Protein AF-A0A3D2S7W5-F1 (afdb_monomer_lite)

pLDDT: mean 75.32, std 16.09, range [35.84, 93.75]

Structure (mmCIF, N/CA/C/O backbone):
data_AF-A0A3D2S7W5-F1
#
_entry.id   AF-A0A3D2S7W5-F1
#
loop_
_atom_site.group_PDB
_atom_site.id
_atom_site.type_symbol
_atom_site.label_atom_id
_atom_site.label_alt_id
_atom_site.label_comp_id
_atom_site.label_asym_id
_atom_site.label_entity_id
_atom_site.label_seq_id
_atom_site.pdbx_PDB_ins_code
_atom_site.Cartn_x
_atom_site.Cartn_y
_atom_site.Cartn_z
_atom_site.occupancy
_atom_site.B_iso_or_equiv
_atom_site.auth_seq_id
_atom_site.auth_comp_id
_atom_site.auth_asym_id
_atom_site.auth_atom_id
_atom_site.pdbx_PDB_model_num
ATOM 1 N N . MET A 1 1 ? 3.901 -6.108 23.484 1.00 35.84 1 MET A N 1
ATOM 2 C CA . MET A 1 1 ? 2.753 -6.169 22.557 1.00 35.84 1 MET A CA 1
ATOM 3 C C . MET A 1 1 ? 2.380 -4.727 22.234 1.00 35.84 1 MET A C 1
ATOM 5 O O . MET A 1 1 ? 1.766 -4.072 23.065 1.00 35.84 1 MET A O 1
ATOM 9 N N . HIS A 1 2 ? 2.898 -4.169 21.138 1.00 37.16 2 HIS A N 1
ATOM 10 C CA . HIS A 1 2 ? 2.595 -2.786 20.757 1.00 37.16 2 HIS A CA 1
ATOM 11 C C . HIS A 1 2 ? 1.199 -2.774 20.133 1.00 37.16 2 HIS A C 1
ATOM 13 O O . HIS A 1 2 ? 1.014 -3.305 19.046 1.00 37.16 2 HIS A O 1
ATOM 19 N N . ARG A 1 3 ? 0.208 -2.244 20.856 1.00 42.09 3 ARG A N 1
ATOM 20 C CA . ARG A 1 3 ? -1.105 -1.953 20.278 1.00 42.09 3 ARG A CA 1
ATOM 21 C C . ARG A 1 3 ? -0.923 -0.784 19.314 1.00 42.09 3 ARG A C 1
ATOM 23 O O . ARG A 1 3 ? -0.415 0.257 19.718 1.00 42.09 3 ARG A O 1
ATOM 30 N N . HIS A 1 4 ? -1.269 -0.983 18.050 1.00 52.56 4 HIS A N 1
ATOM 31 C CA . HIS A 1 4 ? -1.398 0.121 17.111 1.00 52.56 4 HIS A CA 1
ATOM 32 C C . HIS A 1 4 ? -2.668 0.902 17.466 1.00 52.56 4 HIS A C 1
ATOM 34 O O . HIS A 1 4 ? -3.726 0.302 17.608 1.00 52.56 4 HIS A O 1
ATOM 40 N N . ASP A 1 5 ? -2.578 2.229 17.577 1.00 58.75 5 ASP A N 1
ATOM 41 C CA . ASP A 1 5 ? -3.736 3.118 17.809 1.00 58.75 5 ASP A CA 1
ATOM 42 C C . ASP A 1 5 ? -4.703 3.171 16.603 1.00 58.75 5 ASP A C 1
ATOM 44 O O . ASP A 1 5 ? -5.685 3.908 16.601 1.00 58.75 5 ASP A O 1
ATOM 48 N N . SER A 1 6 ? -4.421 2.419 15.536 1.00 64.69 6 SER A N 1
ATOM 49 C CA . SER A 1 6 ? -5.244 2.319 14.334 1.00 64.69 6 SER A CA 1
ATOM 50 C C . SER A 1 6 ? -5.385 0.860 13.922 1.00 64.69 6 SER A C 1
ATOM 52 O O . SER A 1 6 ? -4.387 0.196 13.645 1.00 64.69 6 SER A O 1
ATOM 54 N N . ASN A 1 7 ? -6.632 0.399 13.805 1.00 86.50 7 ASN A N 1
ATOM 55 C CA . ASN A 1 7 ? -6.974 -0.957 13.359 1.00 86.50 7 ASN A CA 1
ATOM 56 C C . ASN A 1 7 ? -6.685 -1.180 11.863 1.00 86.50 7 ASN A C 1
ATOM 58 O O . ASN A 1 7 ? -6.742 -2.309 11.389 1.00 86.50 7 ASN A O 1
ATOM 62 N N . THR A 1 8 ? -6.371 -0.111 11.118 1.00 89.12 8 THR A N 1
ATOM 63 C CA . THR A 1 8 ? -6.129 -0.144 9.670 1.00 89.12 8 THR A CA 1
ATOM 64 C C . THR A 1 8 ? -4.665 0.116 9.325 1.00 89.12 8 THR A C 1
ATOM 66 O O . THR A 1 8 ? -4.126 1.149 9.719 1.00 89.12 8 THR A O 1
ATOM 69 N N . ALA A 1 9 ? -4.051 -0.747 8.514 1.00 92.25 9 ALA A N 1
ATOM 70 C CA . ALA A 1 9 ? -2.730 -0.532 7.915 1.00 92.25 9 ALA A CA 1
ATOM 71 C C . ALA A 1 9 ? -2.803 -0.329 6.397 1.00 92.25 9 ALA A C 1
ATOM 73 O O . ALA A 1 9 ? -3.739 -0.768 5.738 1.00 92.25 9 ALA A O 1
ATOM 74 N N . ILE A 1 10 ? -1.782 0.302 5.817 1.00 91.31 10 ILE A N 1
ATOM 75 C CA . ILE A 1 10 ? -1.583 0.383 4.367 1.00 91.31 10 ILE A CA 1
ATOM 76 C C . ILE A 1 10 ? -0.483 -0.591 3.961 1.00 91.31 10 ILE A C 1
ATOM 78 O O . ILE A 1 10 ? 0.663 -0.450 4.384 1.00 91.31 10 ILE A O 1
ATOM 82 N N . LEU A 1 11 ? -0.804 -1.526 3.075 1.00 91.44 11 LEU A N 1
ATOM 83 C CA . LEU A 1 11 ? 0.141 -2.444 2.455 1.00 91.44 11 LEU A CA 1
ATOM 84 C C . LEU A 1 11 ? 0.581 -1.897 1.091 1.00 91.44 11 LEU A C 1
ATOM 86 O O . LEU A 1 11 ? -0.183 -1.904 0.129 1.00 91.44 11 LEU A O 1
ATOM 90 N N . ILE A 1 12 ? 1.835 -1.463 0.975 1.00 90.19 12 ILE A N 1
ATOM 91 C CA . ILE A 1 12 ? 2.428 -1.123 -0.323 1.00 90.19 12 ILE A CA 1
ATOM 92 C C . ILE A 1 12 ? 2.955 -2.407 -0.963 1.00 90.19 12 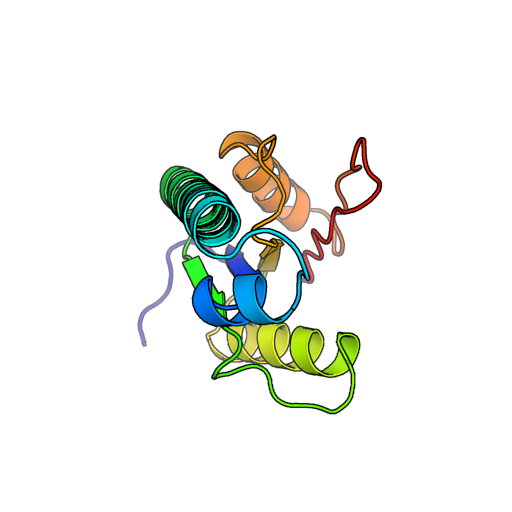ILE A C 1
ATOM 94 O O . ILE A 1 12 ? 4.044 -2.879 -0.631 1.00 90.19 12 ILE A O 1
ATOM 98 N N . PHE A 1 13 ? 2.175 -2.959 -1.888 1.00 88.19 13 PHE A N 1
ATOM 99 C CA . PHE A 1 13 ? 2.504 -4.142 -2.672 1.00 88.19 13 PHE A CA 1
ATOM 100 C C . PHE A 1 13 ? 3.030 -3.718 -4.048 1.00 88.19 13 PHE A C 1
ATOM 102 O O . PHE A 1 13 ? 2.281 -3.550 -5.013 1.00 88.19 13 PHE A O 1
ATOM 109 N N . ALA A 1 14 ? 4.340 -3.509 -4.141 1.00 83.25 14 ALA A N 1
ATOM 110 C CA . ALA A 1 14 ? 4.992 -3.036 -5.358 1.00 83.25 14 ALA A CA 1
ATOM 111 C C . ALA A 1 14 ? 6.345 -3.724 -5.569 1.00 83.25 14 ALA A C 1
ATOM 113 O O . ALA A 1 14 ? 6.992 -4.160 -4.618 1.00 83.25 14 ALA A O 1
ATOM 114 N N . ARG A 1 15 ? 6.786 -3.827 -6.827 1.00 75.81 15 ARG A N 1
ATOM 115 C CA . ARG A 1 15 ? 8.138 -4.314 -7.147 1.00 75.81 15 ARG A CA 1
ATOM 116 C C . ARG A 1 15 ? 9.165 -3.277 -6.732 1.00 75.81 15 ARG A C 1
ATOM 118 O O . ARG A 1 15 ? 8.876 -2.097 -6.847 1.00 75.81 15 ARG A O 1
ATOM 125 N N . ASN A 1 16 ? 10.362 -3.686 -6.328 1.00 69.94 16 ASN A N 1
ATOM 126 C CA . ASN A 1 16 ? 11.462 -2.737 -6.165 1.00 69.94 16 ASN A CA 1
ATOM 127 C C . ASN A 1 16 ? 11.721 -1.978 -7.484 1.00 69.94 16 ASN A C 1
ATOM 129 O O . ASN A 1 16 ? 11.593 -2.586 -8.553 1.00 69.94 16 ASN A O 1
ATOM 133 N N . PRO A 1 17 ? 12.096 -0.685 -7.443 1.00 64.00 17 PRO A N 1
ATOM 134 C CA . PRO A 1 17 ? 12.382 0.097 -8.647 1.00 64.00 17 PRO A CA 1
ATOM 135 C C . PRO A 1 17 ? 13.381 -0.585 -9.592 1.00 64.00 17 PRO A C 1
ATOM 137 O O . PRO A 1 17 ? 13.226 -0.523 -10.810 1.00 64.00 17 PRO A O 1
ATOM 140 N N . GLU A 1 18 ? 14.377 -1.284 -9.045 1.00 65.56 18 GLU A N 1
ATOM 141 C CA . GLU A 1 18 ? 15.373 -2.049 -9.797 1.00 65.56 18 GLU A CA 1
ATOM 142 C C . GLU A 1 18 ? 14.738 -3.205 -10.590 1.00 65.56 18 GLU A C 1
ATOM 144 O O . GLU A 1 18 ? 15.065 -3.424 -11.758 1.00 65.56 18 GLU A O 1
ATOM 149 N N . ASP A 1 19 ? 13.781 -3.916 -9.990 1.00 63.09 19 ASP A N 1
ATOM 150 C CA . ASP A 1 19 ? 13.048 -5.009 -10.639 1.00 63.09 19 ASP A CA 1
ATOM 151 C C . ASP A 1 19 ? 12.015 -4.490 -11.645 1.00 63.09 19 ASP A C 1
ATOM 153 O O . ASP A 1 19 ? 11.733 -5.135 -12.659 1.00 63.09 19 ASP A O 1
ATOM 157 N N . GLU A 1 20 ? 11.450 -3.310 -11.391 1.00 61.78 20 GLU A N 1
ATOM 158 C CA . GLU A 1 20 ? 10.489 -2.680 -12.287 1.00 61.78 20 GLU A CA 1
ATOM 159 C C . GLU A 1 20 ? 11.146 -2.287 -13.618 1.00 61.78 20 GLU A C 1
ATOM 161 O O . GLU A 1 20 ? 10.611 -2.603 -14.686 1.00 61.78 20 GLU A O 1
ATOM 166 N N . VAL A 1 21 ? 12.351 -1.706 -13.556 1.00 59.41 21 VAL A N 1
ATOM 167 C CA . VAL A 1 21 ? 13.167 -1.354 -14.731 1.00 59.41 21 VAL A CA 1
ATOM 168 C C . VAL A 1 21 ? 13.552 -2.588 -15.538 1.00 59.41 21 VAL A C 1
ATOM 170 O O . VAL A 1 21 ? 13.439 -2.564 -16.760 1.00 59.41 21 VAL A O 1
ATOM 173 N N . ARG A 1 22 ? 13.929 -3.692 -14.878 1.00 59.72 22 ARG A N 1
ATOM 174 C CA . ARG A 1 22 ? 14.248 -4.961 -15.560 1.00 59.72 22 ARG A CA 1
ATOM 175 C C . ARG A 1 22 ? 13.046 -5.565 -16.287 1.00 59.72 22 ARG A C 1
ATOM 177 O O . ARG A 1 22 ? 13.223 -6.281 -17.266 1.00 59.72 22 ARG A O 1
ATOM 184 N N . SER A 1 23 ? 11.829 -5.285 -15.819 1.00 58.56 23 SER A N 1
ATOM 185 C CA . SER A 1 23 ? 10.600 -5.840 -16.397 1.00 58.56 23 SER A CA 1
ATOM 186 C C . SER A 1 23 ? 10.016 -5.038 -17.570 1.00 58.56 23 SER A C 1
ATOM 188 O O . SER A 1 23 ? 9.206 -5.580 -18.320 1.00 58.56 23 SER A O 1
ATOM 190 N N . LYS A 1 24 ? 10.412 -3.769 -17.759 1.00 55.91 24 LYS A N 1
ATOM 191 C CA . LYS A 1 24 ? 9.895 -2.877 -18.814 1.00 55.91 24 LYS A CA 1
ATOM 192 C C . LYS A 1 24 ? 11.024 -2.563 -19.817 1.00 55.91 24 LYS A C 1
ATOM 194 O O . LYS A 1 24 ? 11.938 -1.816 -19.494 1.00 55.91 24 LYS A O 1
ATOM 199 N N . GLN A 1 25 ? 10.945 -3.102 -21.043 1.00 51.06 25 GLN A N 1
ATOM 200 C CA . GLN A 1 25 ? 11.948 -3.049 -22.141 1.00 51.06 25 GLN A CA 1
ATOM 201 C C . GLN A 1 25 ? 12.336 -1.640 -22.684 1.00 51.06 25 GLN A C 1
ATOM 203 O O . GLN A 1 25 ? 12.794 -1.516 -23.817 1.00 51.06 25 GLN A O 1
ATOM 208 N N . TRP A 1 26 ? 12.127 -0.544 -21.952 1.00 52.03 26 TRP A N 1
ATOM 209 C CA . TRP A 1 26 ? 12.424 0.823 -22.427 1.00 52.03 26 TRP A CA 1
ATOM 210 C C . TRP A 1 26 ? 13.730 1.380 -21.821 1.00 52.03 26 TRP A C 1
ATOM 212 O O . TRP A 1 26 ? 14.248 0.838 -20.849 1.00 52.03 26 TRP A O 1
ATOM 222 N N . LYS A 1 27 ? 14.285 2.457 -22.410 1.00 50.84 27 LYS A N 1
ATOM 223 C CA . LYS A 1 27 ? 15.612 3.039 -22.089 1.00 50.84 27 LYS A CA 1
ATOM 224 C C . LYS A 1 27 ? 15.867 3.147 -20.569 1.00 50.84 27 LYS A C 1
ATOM 226 O O . LYS A 1 27 ? 15.298 3.998 -19.882 1.00 50.84 27 LYS A O 1
ATOM 231 N N . GLU A 1 28 ? 16.786 2.315 -20.078 1.00 56.88 28 GLU A N 1
ATOM 232 C CA . GLU A 1 28 ? 16.979 1.925 -18.668 1.00 56.88 28 GLU A CA 1
ATOM 233 C C . GLU A 1 28 ? 17.045 3.090 -17.658 1.00 56.88 28 GLU A C 1
ATOM 235 O O . GLU A 1 28 ? 16.426 3.037 -16.594 1.00 56.88 28 GLU A O 1
ATOM 240 N N . ARG A 1 29 ? 17.738 4.192 -17.984 1.00 54.22 29 ARG A N 1
ATOM 241 C CA . ARG A 1 29 ? 17.920 5.330 -17.053 1.00 54.22 29 ARG A CA 1
ATOM 242 C C . ARG A 1 29 ? 16.669 6.190 -16.854 1.00 54.22 29 ARG A C 1
ATOM 244 O O . ARG A 1 29 ? 16.480 6.743 -15.771 1.00 54.22 29 ARG A O 1
ATOM 251 N N . PHE A 1 30 ? 15.842 6.350 -17.888 1.00 56.28 30 PHE A N 1
ATOM 252 C CA . PHE A 1 30 ? 14.604 7.132 -17.794 1.00 56.28 30 PHE A CA 1
ATOM 253 C C . PHE A 1 30 ? 13.540 6.355 -17.009 1.00 56.28 30 PHE A C 1
ATOM 255 O O . PHE A 1 30 ? 12.869 6.921 -16.146 1.00 56.28 30 PHE A O 1
ATOM 262 N N . ASN A 1 31 ? 13.487 5.036 -17.216 1.00 66.62 31 ASN A N 1
ATOM 263 C CA . ASN A 1 31 ? 12.605 4.134 -16.480 1.00 66.62 31 ASN A CA 1
ATOM 264 C C . ASN A 1 31 ? 12.905 4.113 -14.983 1.00 66.62 31 ASN A C 1
ATOM 266 O O . ASN A 1 31 ? 11.974 4.196 -14.189 1.00 66.62 31 ASN A O 1
ATOM 270 N N . TYR A 1 32 ? 14.181 4.075 -14.584 1.00 69.44 32 TYR A N 1
ATOM 271 C CA . TYR A 1 32 ? 14.534 4.064 -13.163 1.00 69.44 32 TYR A CA 1
ATOM 272 C C . TYR A 1 32 ? 14.077 5.333 -12.442 1.00 69.44 32 TYR A C 1
ATOM 274 O O . TYR A 1 32 ? 13.517 5.255 -11.352 1.00 69.44 32 TYR A O 1
ATOM 282 N N . LYS A 1 33 ? 14.257 6.512 -13.052 1.00 76.25 33 LYS A N 1
ATOM 283 C CA . LYS A 1 33 ? 13.817 7.782 -12.450 1.00 76.25 33 LYS A CA 1
ATOM 284 C C . LYS A 1 33 ? 12.297 7.863 -12.317 1.00 76.25 33 LYS A C 1
ATOM 286 O O . LYS A 1 33 ? 11.805 8.355 -11.308 1.00 76.25 33 LYS A O 1
ATOM 291 N N . LEU A 1 34 ? 11.560 7.367 -13.310 1.00 76.75 34 LEU A N 1
ATOM 292 C CA . LEU A 1 34 ? 10.100 7.322 -13.242 1.00 76.75 34 LEU A CA 1
ATOM 293 C C . LEU A 1 34 ? 9.606 6.312 -12.201 1.00 76.75 34 LEU A C 1
ATOM 295 O O . LEU A 1 34 ? 8.793 6.680 -11.359 1.00 76.75 34 LEU A O 1
ATOM 299 N N . ALA A 1 35 ? 10.130 5.083 -12.211 1.00 74.88 35 ALA A N 1
ATOM 300 C CA . ALA A 1 35 ? 9.782 4.039 -11.246 1.00 74.88 35 ALA A CA 1
ATOM 301 C C . ALA A 1 35 ? 10.097 4.476 -9.809 1.00 74.88 35 ALA A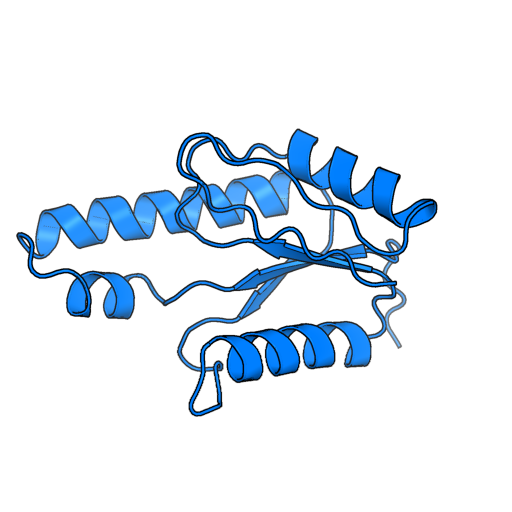 C 1
ATOM 303 O O . ALA A 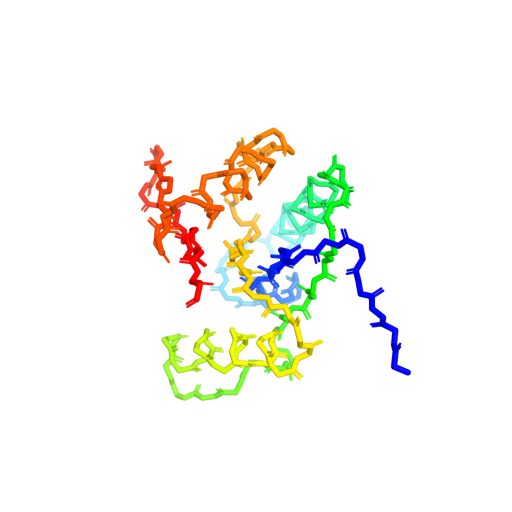1 35 ? 9.245 4.407 -8.927 1.00 74.88 35 ALA A O 1
ATOM 304 N N . SER A 1 36 ? 11.292 5.027 -9.578 1.00 80.50 36 SER A N 1
ATOM 305 C CA . SER A 1 36 ? 11.674 5.552 -8.262 1.00 80.50 36 SER A CA 1
ATOM 306 C C . SER A 1 36 ? 10.821 6.753 -7.841 1.00 80.50 36 SER A C 1
ATOM 308 O O . SER A 1 36 ? 10.438 6.832 -6.675 1.00 80.50 36 SER A O 1
ATOM 310 N N . GLY A 1 37 ? 10.445 7.642 -8.768 1.00 85.19 37 GLY A N 1
ATOM 311 C CA . GLY A 1 37 ? 9.515 8.741 -8.496 1.00 85.19 37 GLY A CA 1
ATOM 312 C C . GLY A 1 37 ? 8.114 8.263 -8.101 1.00 85.19 37 GLY A C 1
ATOM 313 O O . GLY A 1 37 ? 7.541 8.763 -7.134 1.00 85.19 37 GLY A O 1
ATOM 314 N N . LEU A 1 38 ? 7.580 7.256 -8.794 1.00 84.19 38 LEU A N 1
ATOM 315 C CA . LEU A 1 38 ? 6.291 6.631 -8.478 1.00 84.19 38 LEU A CA 1
ATOM 316 C C . LEU A 1 38 ? 6.317 5.923 -7.117 1.00 84.19 38 LEU A C 1
ATOM 318 O O . LEU A 1 38 ? 5.411 6.098 -6.302 1.00 84.19 38 LEU A O 1
ATOM 322 N N . TRP A 1 39 ? 7.405 5.217 -6.817 1.00 85.12 39 TRP A N 1
ATOM 323 C CA . TRP A 1 39 ? 7.633 4.603 -5.511 1.00 85.12 39 TRP A CA 1
ATOM 324 C C . TRP A 1 39 ? 7.687 5.622 -4.376 1.00 85.12 39 TRP A C 1
ATOM 326 O O . TRP A 1 39 ? 7.051 5.450 -3.333 1.00 85.12 39 TRP A O 1
ATOM 336 N N . GLN A 1 40 ? 8.442 6.702 -4.575 1.00 88.12 40 GLN A N 1
ATOM 337 C CA . GLN A 1 40 ? 8.523 7.797 -3.615 1.00 88.12 40 GLN A CA 1
ATOM 338 C C . GLN A 1 40 ? 7.158 8.451 -3.411 1.00 88.12 40 GLN A C 1
ATOM 340 O O . GLN A 1 40 ? 6.795 8.742 -2.272 1.00 88.12 40 GLN A O 1
ATOM 345 N N . HIS A 1 41 ? 6.381 8.634 -4.483 1.00 89.19 41 HIS A N 1
ATOM 346 C CA . HIS A 1 41 ? 5.020 9.161 -4.406 1.00 89.19 41 HIS A CA 1
ATOM 347 C C . HIS A 1 41 ? 4.108 8.258 -3.573 1.00 89.19 41 HIS A C 1
ATOM 349 O O . HIS A 1 41 ? 3.497 8.741 -2.623 1.00 89.19 41 HIS A O 1
ATOM 355 N N . ALA A 1 42 ? 4.071 6.952 -3.854 1.00 87.44 42 ALA A N 1
ATOM 356 C CA . ALA A 1 42 ? 3.256 5.995 -3.103 1.00 87.44 42 ALA A CA 1
ATOM 357 C C . ALA A 1 42 ? 3.613 5.988 -1.606 1.00 87.44 42 ALA A C 1
ATOM 359 O O . ALA A 1 42 ? 2.730 6.116 -0.756 1.00 87.44 42 ALA A O 1
ATOM 360 N N . ARG A 1 43 ? 4.912 5.944 -1.273 1.00 90.62 43 ARG A N 1
ATOM 361 C CA . ARG A 1 43 ? 5.390 6.015 0.120 1.00 90.62 43 ARG A CA 1
ATOM 362 C C . ARG A 1 43 ? 5.022 7.331 0.794 1.00 90.62 43 ARG A C 1
ATOM 364 O O . ARG A 1 43 ? 4.573 7.325 1.936 1.00 90.62 43 ARG A O 1
ATOM 371 N N . LYS A 1 44 ? 5.198 8.456 0.098 1.00 92.06 44 LYS A N 1
ATOM 372 C CA . LYS A 1 44 ? 4.861 9.786 0.615 1.00 92.06 44 LYS A CA 1
ATOM 373 C C . LYS A 1 44 ? 3.366 9.898 0.895 1.00 92.06 44 LYS A C 1
ATOM 375 O O . LYS A 1 44 ? 2.982 10.379 1.954 1.00 92.06 44 LYS A O 1
ATOM 380 N N . VAL A 1 45 ? 2.531 9.438 -0.030 1.00 89.94 45 VAL A N 1
ATOM 381 C CA . VAL A 1 45 ? 1.074 9.474 0.103 1.00 89.94 45 VAL A CA 1
ATOM 382 C C . VAL A 1 45 ? 0.589 8.577 1.241 1.00 89.94 45 VAL A C 1
ATOM 384 O O . VAL A 1 45 ? -0.262 9.014 2.017 1.00 89.94 45 VAL A O 1
ATOM 387 N N . ALA A 1 46 ? 1.159 7.377 1.380 1.00 90.62 46 ALA A N 1
ATOM 388 C CA . ALA A 1 46 ? 0.873 6.484 2.497 1.00 90.62 46 ALA A CA 1
ATOM 389 C C . ALA A 1 46 ? 1.283 7.113 3.837 1.00 90.62 46 ALA A C 1
ATOM 391 O O . ALA A 1 46 ? 0.458 7.201 4.740 1.00 90.62 46 ALA A O 1
ATOM 392 N N . ALA A 1 47 ? 2.494 7.668 3.940 1.00 91.50 47 ALA A N 1
ATOM 393 C CA . ALA A 1 47 ? 2.956 8.343 5.155 1.00 91.50 47 ALA A CA 1
ATOM 394 C C . ALA A 1 47 ? 2.076 9.553 5.530 1.00 91.50 47 ALA A C 1
ATOM 396 O O . ALA A 1 47 ? 1.737 9.751 6.691 1.00 91.50 47 ALA A O 1
ATOM 397 N N . GLN A 1 48 ? 1.636 10.337 4.542 1.00 93.25 48 GLN A N 1
ATOM 398 C CA . GLN A 1 48 ? 0.740 11.484 4.741 1.00 93.25 48 GLN A CA 1
ATOM 399 C C . GLN A 1 48 ? -0.694 11.104 5.145 1.00 93.25 48 GLN A C 1
ATOM 401 O O . GLN A 1 48 ? -1.502 11.991 5.428 1.00 93.25 48 GLN A O 1
ATOM 406 N N . SER A 1 49 ? -1.058 9.821 5.107 1.00 89.88 49 SER A N 1
ATOM 407 C CA . SER A 1 49 ? -2.366 9.371 5.586 1.00 89.88 49 SER A CA 1
ATOM 408 C C . SER A 1 49 ? -2.454 9.354 7.116 1.00 89.88 49 SER A C 1
ATOM 410 O O . SER A 1 49 ? -3.557 9.502 7.632 1.00 89.88 49 SER A O 1
ATOM 412 N N . GLY A 1 50 ? -1.315 9.219 7.810 1.00 91.81 50 GLY A N 1
ATOM 413 C CA . GLY A 1 50 ? -1.245 8.987 9.256 1.00 91.81 50 GLY A CA 1
ATOM 414 C C . GLY A 1 50 ? -1.451 7.524 9.671 1.00 91.81 50 GLY A C 1
ATOM 415 O O . GLY A 1 50 ? -1.334 7.222 10.852 1.00 91.81 50 GLY A O 1
ATOM 416 N N . LEU A 1 51 ? -1.731 6.621 8.726 1.00 90.25 51 LEU A N 1
ATOM 417 C CA . LEU A 1 51 ? -1.922 5.197 8.993 1.00 90.25 51 LEU A CA 1
ATOM 418 C C . LEU A 1 51 ? -0.575 4.447 9.007 1.00 90.25 51 LEU A C 1
ATOM 420 O O . LEU A 1 51 ? 0.348 4.840 8.283 1.00 90.25 51 LEU A O 1
ATOM 424 N N . PRO A 1 52 ? -0.460 3.348 9.775 1.00 93.75 52 PRO A N 1
ATOM 425 C CA . PRO A 1 52 ? 0.658 2.413 9.682 1.00 93.75 52 PRO A CA 1
ATOM 426 C C . PRO A 1 52 ? 0.913 1.958 8.239 1.00 93.75 52 PRO A C 1
ATOM 428 O O . PRO A 1 52 ? -0.026 1.714 7.482 1.00 93.75 52 PRO A O 1
ATOM 431 N N . VAL A 1 53 ? 2.185 1.832 7.850 1.00 92.56 53 VAL A N 1
ATOM 432 C CA . VAL A 1 53 ? 2.582 1.452 6.485 1.00 92.56 53 VAL A CA 1
ATOM 433 C C . VAL A 1 53 ? 3.465 0.210 6.516 1.00 92.56 53 VAL A C 1
ATOM 435 O O . VAL A 1 53 ? 4.541 0.222 7.110 1.00 92.56 53 VAL A O 1
ATOM 438 N N . ILE A 1 54 ? 3.038 -0.828 5.801 1.00 91.19 54 ILE A N 1
ATOM 439 C CA . ILE A 1 54 ? 3.764 -2.077 5.581 1.00 91.19 54 ILE A CA 1
ATOM 440 C C . ILE A 1 54 ? 4.298 -2.066 4.149 1.00 91.19 54 ILE A C 1
ATOM 442 O O . ILE A 1 54 ? 3.548 -1.885 3.189 1.00 91.19 54 ILE A O 1
ATOM 446 N N . LEU A 1 55 ? 5.606 -2.259 3.987 1.00 88.94 55 LEU A N 1
ATOM 447 C CA . LEU A 1 55 ? 6.236 -2.367 2.671 1.00 88.94 55 LEU A CA 1
ATOM 448 C C . LEU A 1 55 ? 6.412 -3.838 2.310 1.00 88.94 55 LEU A C 1
ATOM 450 O O . LEU A 1 55 ? 7.112 -4.562 3.013 1.00 88.94 55 LEU A O 1
ATOM 454 N N . HIS A 1 56 ? 5.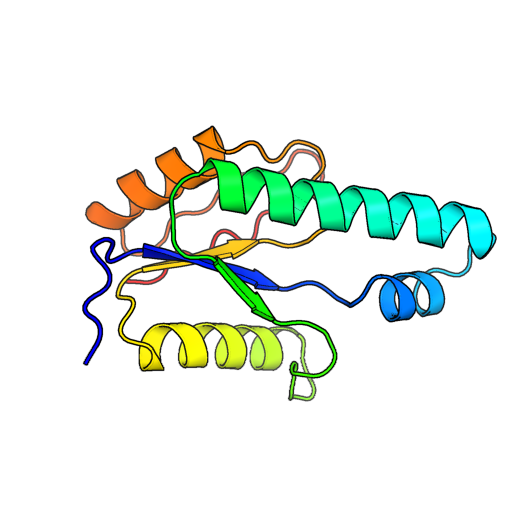835 -4.261 1.188 1.00 85.69 56 HIS A N 1
ATOM 455 C CA . HIS A 1 56 ? 5.983 -5.625 0.698 1.00 85.69 56 HIS A CA 1
ATOM 456 C C . HIS A 1 56 ? 6.529 -5.636 -0.732 1.00 85.69 56 HIS A C 1
ATOM 458 O O . HIS A 1 56 ? 5.810 -5.599 -1.736 1.00 85.69 56 HIS A O 1
ATOM 464 N N . THR A 1 57 ? 7.859 -5.625 -0.789 1.00 81.44 57 THR A N 1
ATOM 465 C CA . THR A 1 57 ? 8.669 -5.538 -2.009 1.00 81.44 57 THR A CA 1
ATOM 466 C C . THR A 1 57 ? 8.935 -6.903 -2.629 1.00 81.44 57 THR A C 1
ATOM 468 O O . THR A 1 57 ? 8.760 -7.922 -1.966 1.00 81.44 57 THR A O 1
ATOM 471 N N . THR A 1 58 ? 9.420 -6.938 -3.880 1.00 73.06 58 THR A N 1
ATOM 472 C CA . THR A 1 58 ? 9.698 -8.179 -4.634 1.00 73.06 58 THR A CA 1
ATOM 473 C C . THR A 1 58 ? 10.477 -9.224 -3.834 1.00 73.06 58 THR A C 1
ATOM 475 O O . THR A 1 58 ? 10.184 -10.407 -3.951 1.00 73.06 58 THR A O 1
ATOM 478 N N . ALA A 1 59 ? 11.432 -8.791 -3.001 1.00 72.94 59 ALA A N 1
ATOM 479 C CA . ALA A 1 59 ? 12.261 -9.668 -2.173 1.00 72.94 59 ALA A CA 1
ATOM 480 C C . ALA A 1 59 ? 11.458 -10.531 -1.182 1.00 72.94 59 ALA A C 1
ATOM 482 O O . ALA A 1 59 ? 11.942 -11.572 -0.758 1.00 72.94 59 ALA A O 1
ATOM 483 N N . HIS A 1 60 ? 10.242 -10.106 -0.836 1.00 73.56 60 HIS A N 1
ATOM 484 C CA . HIS A 1 60 ? 9.369 -10.770 0.129 1.00 73.56 60 HIS A CA 1
ATOM 485 C C . HIS A 1 60 ? 8.114 -11.373 -0.522 1.00 73.56 60 HIS A C 1
ATOM 487 O O . HIS A 1 60 ? 7.292 -11.969 0.168 1.00 73.56 60 HIS A O 1
ATOM 493 N N . GLN A 1 61 ? 7.944 -11.228 -1.843 1.00 79.56 61 GLN A N 1
ATOM 494 C CA . GLN A 1 61 ? 6.772 -11.747 -2.544 1.00 79.56 61 GLN A CA 1
ATOM 495 C C . GLN A 1 61 ? 6.993 -13.207 -2.958 1.00 79.56 61 GLN A C 1
ATOM 497 O O . GLN A 1 61 ? 7.564 -13.500 -4.009 1.00 79.56 61 GLN A O 1
ATOM 502 N N . GLU A 1 62 ? 6.474 -14.138 -2.165 1.00 77.12 62 GLU A N 1
ATOM 503 C CA . GLU A 1 62 ? 6.625 -15.572 -2.413 1.00 77.12 62 GLU A CA 1
ATOM 504 C C . GLU A 1 62 ? 5.387 -16.182 -3.072 1.00 77.12 62 GLU A C 1
ATOM 506 O O . GLU A 1 62 ? 4.270 -16.031 -2.577 1.00 77.12 62 GLU A O 1
ATOM 511 N N . GLY A 1 63 ? 5.566 -16.950 -4.147 1.00 81.25 63 GLY A N 1
ATOM 512 C CA . GLY A 1 63 ? 4.490 -17.734 -4.758 1.00 81.25 63 GLY A CA 1
ATOM 513 C C . GLY A 1 63 ? 4.437 -17.647 -6.286 1.00 81.25 63 GLY A C 1
ATOM 514 O O . GLY A 1 63 ? 4.906 -16.670 -6.881 1.00 81.25 63 GLY A O 1
ATOM 515 N N . PRO A 1 64 ? 3.835 -18.655 -6.943 1.00 82.88 64 PRO A N 1
ATOM 516 C CA . PRO A 1 64 ? 3.863 -18.785 -8.396 1.00 82.88 64 PRO A CA 1
ATOM 517 C C . PRO A 1 64 ? 2.978 -17.747 -9.099 1.00 82.88 64 PRO A C 1
ATOM 519 O O . PRO A 1 64 ? 3.249 -17.374 -10.237 1.00 82.88 64 PRO A O 1
ATOM 522 N N . THR A 1 65 ? 1.945 -17.230 -8.428 1.00 84.06 65 THR A N 1
ATOM 523 C CA . THR A 1 65 ? 0.981 -16.285 -9.008 1.00 84.06 65 THR A CA 1
ATOM 524 C C . THR A 1 65 ? 0.979 -14.954 -8.263 1.00 84.06 65 THR A C 1
ATOM 526 O O . THR A 1 65 ? 1.346 -14.875 -7.092 1.00 84.06 65 THR A O 1
ATOM 529 N N . PHE A 1 66 ? 0.546 -13.889 -8.945 1.00 81.69 66 PHE A N 1
ATOM 530 C CA . PHE A 1 66 ? 0.323 -12.586 -8.309 1.00 81.69 66 PHE A CA 1
ATOM 531 C C . PHE A 1 66 ? -0.664 -12.695 -7.141 1.00 81.69 66 PHE A C 1
ATOM 533 O O . PHE A 1 66 ? -0.379 -12.182 -6.065 1.00 81.69 66 PHE A O 1
ATOM 540 N N . GLY A 1 67 ? -1.770 -13.421 -7.342 1.00 80.06 67 GLY A N 1
ATOM 541 C CA . GLY A 1 67 ? -2.793 -13.623 -6.318 1.00 80.06 67 GLY A CA 1
ATOM 542 C C . GLY A 1 67 ? -2.237 -14.268 -5.050 1.00 80.06 67 GLY A C 1
ATOM 543 O O . GLY A 1 67 ? -2.484 -13.750 -3.969 1.00 80.06 67 GLY A O 1
ATOM 544 N N . LEU A 1 68 ? -1.413 -15.320 -5.167 1.00 82.56 68 LEU A N 1
ATOM 545 C CA . LEU A 1 68 ? -0.833 -15.963 -3.982 1.00 82.56 68 LEU A CA 1
ATOM 546 C C . LEU A 1 68 ? 0.161 -15.046 -3.256 1.00 82.56 68 LEU A C 1
ATOM 548 O O . LEU A 1 68 ? 0.179 -15.009 -2.028 1.00 82.56 68 LEU A O 1
ATOM 552 N N . ARG A 1 69 ? 0.964 -14.282 -4.009 1.00 87.69 69 ARG A N 1
ATOM 553 C CA . ARG A 1 69 ? 1.895 -13.303 -3.427 1.00 87.69 69 ARG A CA 1
ATOM 554 C C . ARG A 1 69 ? 1.146 -12.209 -2.669 1.00 87.69 69 ARG A C 1
ATOM 556 O O . ARG A 1 69 ? 1.529 -11.877 -1.554 1.00 87.69 69 ARG A O 1
ATOM 563 N N . LEU A 1 70 ? 0.064 -11.687 -3.246 1.00 86.00 70 LEU A N 1
ATOM 564 C CA . LEU A 1 70 ? -0.776 -10.682 -2.599 1.00 86.00 70 LEU A CA 1
ATOM 565 C C . LEU A 1 70 ? -1.505 -11.248 -1.372 1.00 86.00 70 LEU A C 1
ATOM 567 O O . LEU A 1 70 ? -1.510 -10.607 -0.329 1.00 86.00 70 LEU A O 1
ATOM 571 N N . GLN A 1 71 ? -2.067 -12.456 -1.465 1.00 85.75 71 GLN A N 1
ATOM 572 C CA . GLN A 1 71 ? -2.729 -13.125 -0.342 1.00 85.75 71 GLN A CA 1
ATOM 573 C C . GLN A 1 71 ? -1.780 -13.295 0.849 1.00 85.75 71 GLN A C 1
ATOM 575 O O . GLN A 1 71 ? -2.153 -12.995 1.976 1.00 85.75 71 GLN A O 1
ATOM 580 N N . ARG A 1 72 ? -0.541 -13.738 0.609 1.00 89.88 72 ARG A N 1
ATOM 581 C CA . ARG A 1 72 ? 0.472 -13.874 1.667 1.00 89.88 72 ARG A CA 1
ATOM 582 C C . ARG A 1 72 ? 0.843 -12.530 2.283 1.00 89.88 72 ARG A C 1
ATOM 584 O O . ARG A 1 72 ? 0.958 -12.433 3.497 1.00 89.88 72 ARG A O 1
ATOM 591 N N . ALA A 1 73 ? 0.981 -11.495 1.460 1.00 90.00 73 ALA A N 1
ATOM 592 C CA . ALA A 1 73 ? 1.254 -10.140 1.927 1.00 90.00 73 ALA A CA 1
ATOM 593 C C . ALA A 1 73 ? 0.144 -9.602 2.842 1.00 90.00 73 ALA A C 1
ATOM 595 O O . ALA A 1 73 ? 0.429 -8.984 3.864 1.00 90.00 73 ALA A O 1
ATOM 596 N N . LEU A 1 74 ? -1.114 -9.859 2.473 1.00 88.00 74 LEU A N 1
ATOM 597 C CA . LEU A 1 74 ? -2.284 -9.520 3.277 1.00 88.00 74 LEU A CA 1
ATOM 598 C C . LEU A 1 74 ? -2.302 -10.324 4.581 1.00 88.00 74 LEU A C 1
ATOM 600 O O . LEU A 1 74 ? -2.428 -9.730 5.645 1.00 88.00 74 LEU A O 1
ATOM 604 N N . GLN A 1 75 ? -2.080 -11.641 4.518 1.00 89.25 75 GLN A N 1
ATOM 605 C CA . GLN A 1 75 ? -2.023 -12.497 5.707 1.00 89.25 75 GLN A CA 1
ATOM 606 C C . GLN A 1 75 ? -0.970 -12.014 6.709 1.00 89.25 75 GLN A C 1
ATOM 608 O O . GLN A 1 75 ? -1.261 -11.916 7.891 1.00 89.25 75 GLN A O 1
ATOM 613 N N . LEU A 1 76 ? 0.218 -11.617 6.242 1.00 90.00 76 LEU A N 1
ATOM 614 C CA . LEU A 1 76 ? 1.263 -11.063 7.108 1.00 90.00 76 LEU A CA 1
ATOM 615 C C . LEU A 1 76 ? 0.831 -9.780 7.830 1.00 90.00 76 LEU A C 1
ATOM 617 O O . LEU A 1 76 ? 1.294 -9.526 8.938 1.00 90.00 76 LEU A O 1
ATOM 621 N N . ALA A 1 77 ? -0.014 -8.957 7.208 1.00 89.88 77 ALA A N 1
ATOM 622 C CA . ALA A 1 77 ? -0.560 -7.768 7.850 1.00 89.88 77 ALA A CA 1
ATOM 623 C C . ALA A 1 77 ? -1.617 -8.143 8.906 1.00 89.88 77 ALA A C 1
ATOM 625 O O . ALA A 1 77 ? -1.581 -7.610 10.013 1.00 89.88 77 ALA A O 1
ATOM 626 N N . PHE A 1 78 ? -2.487 -9.114 8.620 1.00 89.25 78 PHE A N 1
ATOM 627 C CA . PHE A 1 78 ? -3.441 -9.634 9.608 1.00 89.25 78 PHE A CA 1
ATOM 628 C C . PHE A 1 78 ? -2.742 -10.300 10.799 1.00 89.25 78 PHE A C 1
ATOM 630 O O . PHE A 1 78 ? -3.084 -10.034 11.948 1.00 89.25 78 PHE A O 1
ATOM 637 N N .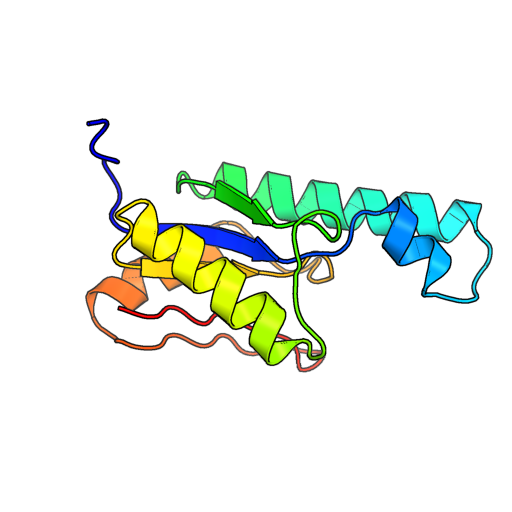 ASP A 1 79 ? -1.683 -11.072 10.551 1.00 90.19 79 ASP A N 1
ATOM 638 C CA . ASP A 1 79 ? -0.881 -11.722 11.593 1.00 90.19 79 ASP A CA 1
ATOM 639 C C . ASP A 1 79 ? -0.133 -10.704 12.483 1.00 90.19 79 ASP A C 1
ATOM 641 O O . ASP A 1 79 ? 0.239 -11.015 13.615 1.00 90.19 79 ASP A O 1
ATOM 645 N N . GLN A 1 80 ? 0.067 -9.467 12.003 1.00 90.06 80 GLN A N 1
ATOM 646 C CA . GLN A 1 80 ? 0.596 -8.345 12.795 1.00 90.06 80 GLN A CA 1
ATOM 647 C C . GLN A 1 80 ? -0.465 -7.682 13.693 1.00 90.06 80 GLN A C 1
ATOM 649 O O . GLN A 1 80 ? -0.125 -6.803 14.487 1.00 90.06 80 GLN A O 1
ATOM 654 N N . GLY A 1 81 ? -1.725 -8.119 13.613 1.00 89.81 81 GLY A N 1
ATOM 655 C CA . GLY A 1 81 ? -2.826 -7.656 14.456 1.00 89.81 81 GLY A CA 1
ATOM 656 C C . GLY A 1 81 ? -3.607 -6.469 13.894 1.00 89.81 81 GLY A C 1
ATOM 657 O O . GLY A 1 81 ? -4.327 -5.823 14.651 1.00 89.81 81 GLY A O 1
ATOM 658 N N . TYR A 1 82 ? -3.462 -6.157 12.603 1.00 89.25 82 TYR A N 1
ATOM 659 C CA . TYR A 1 82 ? -4.355 -5.211 11.933 1.00 89.25 82 TYR A CA 1
ATOM 660 C C . TYR A 1 82 ? -5.665 -5.909 11.572 1.00 89.25 82 TYR A C 1
ATOM 662 O O . TYR A 1 82 ? -5.641 -7.028 11.076 1.00 89.25 82 TYR A O 1
ATOM 670 N N . GLU A 1 83 ? -6.793 -5.241 11.796 1.00 87.25 83 GLU A N 1
ATOM 671 C CA . GLU A 1 83 ? -8.122 -5.746 11.417 1.00 87.25 83 GLU A CA 1
ATOM 672 C C . GLU A 1 83 ? -8.467 -5.347 9.986 1.00 87.25 83 GLU A C 1
ATOM 674 O O . GLU A 1 83 ? -9.178 -6.056 9.302 1.00 87.25 83 GLU A O 1
ATOM 679 N N . ASN A 1 84 ? -7.919 -4.226 9.515 1.00 87.19 84 ASN A N 1
ATOM 680 C CA . ASN A 1 84 ? -8.157 -3.701 8.182 1.00 87.19 84 ASN A CA 1
ATOM 681 C C . ASN A 1 84 ? -6.825 -3.476 7.465 1.00 87.19 84 ASN A C 1
ATOM 683 O O . ASN A 1 84 ? -5.874 -2.922 8.024 1.00 87.19 84 ASN A O 1
ATOM 687 N N . VAL A 1 85 ? -6.746 -3.839 6.187 1.00 89.19 85 VAL A N 1
ATOM 688 C CA . VAL A 1 85 ? -5.526 -3.647 5.389 1.00 89.19 85 VAL A CA 1
ATOM 689 C C . VAL A 1 85 ? -5.875 -3.004 4.062 1.00 89.19 85 VAL A C 1
ATOM 691 O O . VAL A 1 85 ? -6.664 -3.545 3.318 1.00 89.19 85 VAL A O 1
ATOM 694 N N . ILE A 1 86 ? -5.273 -1.868 3.720 1.00 88.19 86 ILE A N 1
ATOM 695 C CA . ILE A 1 86 ? -5.450 -1.197 2.429 1.00 88.19 86 ILE A CA 1
ATOM 696 C C . ILE A 1 86 ? -4.255 -1.526 1.539 1.00 88.19 86 ILE A C 1
ATOM 698 O O . ILE A 1 86 ? -3.175 -0.963 1.720 1.00 88.19 86 ILE A O 1
ATOM 702 N N . ALA A 1 87 ? -4.433 -2.399 0.550 1.00 88.31 87 ALA A N 1
ATOM 703 C CA . ALA A 1 87 ? -3.388 -2.670 -0.435 1.00 88.31 87 ALA A CA 1
ATOM 704 C C . ALA A 1 87 ? -3.285 -1.555 -1.499 1.00 88.31 87 ALA A C 1
ATOM 706 O O . ALA A 1 87 ? -4.288 -1.079 -2.030 1.00 88.31 87 ALA A O 1
ATOM 707 N N . ILE A 1 88 ? -2.061 -1.129 -1.831 1.00 86.81 88 ILE A N 1
ATOM 708 C CA . ILE A 1 88 ? -1.768 -0.197 -2.932 1.00 86.81 88 ILE A CA 1
ATOM 709 C C . ILE A 1 88 ? -0.521 -0.616 -3.717 1.00 86.81 88 ILE A C 1
ATOM 711 O O . ILE A 1 88 ? 0.419 -1.173 -3.157 1.00 86.81 88 ILE A O 1
ATOM 715 N N . GLY A 1 89 ? -0.491 -0.294 -5.012 1.00 83.56 89 GLY A N 1
ATOM 716 C CA . GLY A 1 89 ? 0.704 -0.397 -5.858 1.00 83.56 89 GLY A CA 1
ATOM 717 C C . GLY A 1 89 ? 1.456 0.933 -6.004 1.00 83.56 89 GLY A C 1
ATOM 718 O O . GLY A 1 89 ? 0.990 1.984 -5.562 1.00 83.56 89 GLY A O 1
ATOM 719 N N . SER A 1 90 ? 2.614 0.897 -6.670 1.00 78.38 90 SER A N 1
ATOM 720 C CA . SER A 1 90 ? 3.434 2.079 -6.994 1.00 78.38 90 SER A CA 1
ATOM 721 C C . SER A 1 90 ? 2.908 2.891 -8.182 1.00 78.38 90 SER A C 1
ATOM 723 O O . SER A 1 90 ? 3.170 4.086 -8.275 1.00 78.38 90 SER A O 1
ATOM 725 N N . ASP A 1 91 ? 2.131 2.282 -9.079 1.00 74.44 91 ASP A N 1
ATOM 726 C CA . ASP A 1 91 ? 1.894 2.811 -10.434 1.00 74.44 91 ASP A CA 1
ATOM 727 C C . ASP A 1 91 ? 0.738 3.835 -10.517 1.00 74.44 91 ASP A C 1
ATOM 729 O O . ASP A 1 91 ? 0.249 4.177 -11.601 1.00 74.44 91 ASP A O 1
ATOM 733 N N . CYS A 1 92 ? 0.319 4.376 -9.367 1.00 74.56 92 CYS A N 1
ATOM 734 C CA . CYS A 1 92 ? -0.846 5.250 -9.221 1.00 74.56 92 CYS A CA 1
ATOM 735 C C . CYS A 1 92 ? -0.449 6.698 -8.865 1.00 74.56 92 CYS A C 1
ATOM 737 O O . CYS A 1 92 ? -0.577 7.109 -7.709 1.00 74.56 92 CYS A O 1
ATOM 739 N N . PRO A 1 93 ? -0.041 7.537 -9.839 1.00 77.50 93 PRO A N 1
ATOM 740 C CA . PRO A 1 93 ? 0.357 8.925 -9.576 1.00 77.50 93 PRO A CA 1
ATOM 741 C C . PRO A 1 93 ? -0.799 9.807 -9.077 1.00 77.50 93 PRO A C 1
ATOM 743 O O . PRO A 1 93 ? -0.573 10.832 -8.442 1.00 77.50 93 PRO A O 1
ATOM 746 N N . GLN A 1 94 ? -2.049 9.419 -9.347 1.00 80.69 94 GLN A N 1
ATOM 747 C CA . GLN A 1 94 ? -3.235 10.155 -8.898 1.00 80.69 94 GLN A CA 1
ATOM 748 C C . GLN A 1 94 ? -3.644 9.818 -7.456 1.00 80.69 94 GLN A C 1
ATOM 750 O O . GLN A 1 94 ? -4.509 10.494 -6.895 1.00 80.69 94 GLN A O 1
ATOM 755 N N . LEU A 1 95 ? -3.039 8.792 -6.842 1.00 82.94 95 LEU A N 1
ATOM 756 C CA . LEU A 1 95 ? -3.307 8.442 -5.452 1.00 82.94 95 LEU A CA 1
ATOM 757 C C . LEU A 1 95 ? -2.903 9.611 -4.543 1.00 82.94 95 LEU A C 1
ATOM 759 O O . LEU A 1 95 ? -1.837 10.204 -4.706 1.00 82.94 95 LEU A O 1
ATOM 763 N N . LYS A 1 96 ? -3.769 9.947 -3.587 1.00 87.69 96 LYS A N 1
ATOM 764 C CA . LYS A 1 96 ? -3.604 11.042 -2.627 1.00 87.69 96 LYS A CA 1
ATOM 765 C C . LYS A 1 96 ? -3.981 10.536 -1.241 1.00 87.69 96 LYS A C 1
ATOM 767 O O . LYS A 1 96 ? -4.791 9.621 -1.114 1.00 87.69 96 LYS A O 1
ATOM 772 N N . SER A 1 97 ? -3.442 11.156 -0.194 1.00 88.81 97 SER A N 1
ATOM 773 C CA . SER A 1 97 ? -3.617 10.669 1.184 1.00 88.81 97 SER A CA 1
ATOM 774 C C . SER A 1 97 ? -5.076 10.674 1.646 1.00 88.81 97 SER A C 1
ATOM 776 O O . SER A 1 97 ? -5.477 9.819 2.429 1.00 88.81 97 SER A O 1
ATOM 778 N N . HIS A 1 98 ? -5.907 11.578 1.116 1.00 85.81 98 HIS A N 1
ATOM 779 C CA . HIS A 1 98 ? -7.341 11.588 1.409 1.00 85.81 98 HIS A CA 1
ATOM 780 C C . HIS A 1 98 ? -8.088 10.379 0.826 1.00 85.81 98 HIS A C 1
ATOM 782 O O . HIS A 1 98 ? -9.088 9.975 1.408 1.00 85.81 98 HIS A O 1
ATOM 788 N N . HIS A 1 99 ? -7.609 9.773 -0.270 1.00 86.31 99 HIS A N 1
ATOM 789 C CA . HIS A 1 99 ? -8.180 8.523 -0.779 1.00 86.31 99 HIS A CA 1
ATOM 790 C C . HIS A 1 99 ? -7.966 7.386 0.229 1.00 86.31 99 HIS A C 1
ATOM 792 O O . HIS A 1 99 ? -8.888 6.625 0.492 1.00 86.31 99 HIS A O 1
ATOM 798 N N . LEU A 1 100 ? -6.779 7.324 0.845 1.00 87.06 100 LEU A N 1
ATOM 799 C CA . LEU A 1 100 ? -6.431 6.317 1.853 1.00 87.06 100 LEU A CA 1
ATOM 800 C C . LEU A 1 100 ? -7.202 6.516 3.161 1.00 87.06 100 LEU A C 1
ATOM 802 O O . LEU A 1 100 ? -7.723 5.557 3.715 1.00 87.06 100 LEU A O 1
ATOM 806 N N . ARG A 1 101 ? -7.353 7.765 3.621 1.00 88.00 101 ARG A N 1
ATOM 807 C CA . ARG A 1 101 ? -8.190 8.063 4.796 1.00 88.00 101 ARG A CA 1
ATOM 808 C C . ARG A 1 101 ? -9.660 7.728 4.555 1.00 88.00 101 ARG A C 1
ATOM 810 O O . ARG A 1 101 ? -10.303 7.166 5.430 1.00 88.00 101 ARG A O 1
ATOM 817 N N . LYS A 1 102 ? -10.184 8.042 3.365 1.00 85.25 102 LYS A N 1
ATOM 818 C CA . LYS A 1 102 ? -11.558 7.685 2.988 1.00 85.25 102 LYS A CA 1
ATOM 819 C C . LYS A 1 102 ? -11.744 6.167 2.950 1.00 85.25 102 LYS A C 1
ATOM 821 O O . LYS A 1 102 ? -12.746 5.681 3.450 1.00 85.25 102 LYS A O 1
ATOM 826 N N . ALA A 1 103 ? -10.782 5.440 2.387 1.00 84.25 103 ALA A N 1
ATOM 827 C CA . ALA A 1 103 ? -10.784 3.983 2.372 1.00 84.25 103 ALA A CA 1
ATOM 828 C C . ALA A 1 103 ? -10.817 3.387 3.785 1.00 84.25 103 ALA A C 1
ATOM 830 O O . ALA A 1 103 ? -11.672 2.555 4.056 1.00 84.25 103 ALA A O 1
ATOM 831 N N . ALA A 1 104 ? -9.951 3.863 4.684 1.00 85.00 104 ALA A N 1
ATOM 832 C CA . ALA A 1 104 ? -9.931 3.420 6.077 1.00 85.00 104 ALA A CA 1
ATOM 833 C C . ALA A 1 104 ? -11.273 3.675 6.778 1.00 85.00 104 ALA A C 1
ATOM 835 O O . ALA A 1 104 ? -11.829 2.762 7.370 1.00 85.00 104 ALA A O 1
ATOM 836 N N . ALA A 1 105 ? -11.844 4.874 6.621 1.00 84.88 105 ALA A N 1
ATOM 837 C CA . ALA A 1 105 ? -13.150 5.197 7.197 1.00 84.88 105 ALA A CA 1
ATOM 838 C C . ALA A 1 105 ? -14.290 4.336 6.622 1.00 84.88 105 ALA A C 1
ATOM 840 O O . ALA A 1 105 ? -15.245 4.027 7.321 1.00 84.88 105 ALA A O 1
ATOM 841 N N . MET A 1 106 ? -14.221 3.946 5.345 1.00 82.50 106 MET A N 1
ATOM 842 C CA . MET A 1 106 ? -15.227 3.061 4.752 1.00 82.50 106 MET A CA 1
ATOM 843 C C . MET A 1 106 ? -15.120 1.622 5.274 1.00 82.50 106 MET A C 1
ATOM 845 O O . MET A 1 106 ? -16.155 0.965 5.376 1.00 82.50 106 MET A O 1
ATOM 849 N N . LEU A 1 107 ? -13.912 1.164 5.623 1.00 81.69 107 LEU A N 1
ATOM 850 C CA . LEU A 1 107 ? -13.658 -0.176 6.164 1.00 81.69 107 LEU A CA 1
ATOM 851 C C . LEU A 1 107 ? -14.150 -0.369 7.597 1.00 81.69 107 LEU A C 1
ATOM 853 O O . LEU A 1 107 ? -14.352 -1.495 8.024 1.00 81.69 107 LEU A O 1
ATOM 857 N N . GLU A 1 108 ? -14.440 0.712 8.318 1.00 78.19 108 GLU A N 1
ATOM 858 C CA . GLU A 1 108 ? -15.151 0.618 9.599 1.00 78.19 108 GLU A CA 1
ATOM 859 C C . GLU A 1 108 ? -16.589 0.090 9.438 1.00 78.19 108 GLU A C 1
ATOM 861 O O . GLU A 1 108 ? -17.174 -0.403 10.399 1.00 78.19 108 GLU A O 1
ATOM 866 N N . TYR A 1 109 ? -17.170 0.199 8.236 1.00 76.81 109 TYR A N 1
ATOM 867 C CA . TYR A 1 109 ? -18.582 -0.112 7.979 1.00 76.81 109 TYR A CA 1
ATOM 868 C C . TYR A 1 109 ? -18.805 -1.129 6.850 1.00 76.81 109 TYR A C 1
ATOM 870 O O . TYR A 1 109 ? -19.949 -1.502 6.598 1.00 76.81 109 TYR A O 1
ATOM 878 N N . HIS A 1 110 ? -17.755 -1.535 6.131 1.00 71.81 110 HIS A N 1
ATOM 879 C CA . HIS A 1 110 ? -17.851 -2.427 4.973 1.00 71.81 110 HIS A CA 1
ATOM 880 C C . HIS A 1 110 ? -16.683 -3.403 4.963 1.00 71.81 110 HIS A C 1
ATOM 882 O O . HIS A 1 110 ? -15.542 -2.980 5.112 1.00 71.81 110 HIS A O 1
ATOM 888 N N . ASP A 1 111 ? -16.959 -4.669 4.657 1.00 66.38 111 ASP A N 1
ATOM 889 C CA . ASP A 1 111 ? -15.921 -5.705 4.645 1.00 66.38 111 ASP A CA 1
ATOM 890 C C . ASP A 1 111 ? -14.972 -5.603 3.450 1.00 66.38 111 ASP A C 1
ATOM 892 O O . ASP A 1 111 ? -13.849 -6.096 3.483 1.00 66.38 111 ASP A O 1
ATOM 896 N N . VAL A 1 112 ? -15.426 -4.956 2.371 1.00 66.62 112 VAL A N 1
ATOM 897 C CA . VAL A 1 112 ? -14.625 -4.724 1.171 1.00 66.62 112 VAL A CA 1
ATOM 898 C C . VAL A 1 112 ? -14.890 -3.331 0.631 1.00 66.62 112 VAL A C 1
ATOM 900 O O . VAL A 1 112 ? -16.017 -2.971 0.290 1.00 66.62 112 VAL A O 1
ATOM 903 N N . VAL A 1 113 ? -13.822 -2.551 0.486 1.00 63.88 113 VAL A N 1
ATOM 904 C CA . VAL A 1 113 ? -13.859 -1.242 -0.168 1.00 63.88 113 VAL A CA 1
ATOM 905 C C . VAL A 1 113 ? -12.987 -1.319 -1.411 1.00 63.88 113 VAL A C 1
ATOM 907 O O . VAL A 1 113 ? -11.817 -1.666 -1.316 1.00 63.88 113 VAL A O 1
ATOM 910 N N . GLY A 1 114 ? -13.556 -0.991 -2.571 1.00 60.75 114 GLY A N 1
ATOM 911 C CA . GLY A 1 114 ? -12.853 -0.871 -3.848 1.00 60.75 114 GLY A CA 1
ATOM 912 C C . GLY A 1 114 ? -12.936 0.565 -4.367 1.00 60.75 114 GLY A C 1
ATOM 913 O O . GLY A 1 114 ? -14.001 1.178 -4.339 1.00 60.75 114 GLY A O 1
ATOM 914 N N . GLY A 1 115 ? -11.823 1.131 -4.835 1.00 55.47 115 GLY A N 1
ATOM 915 C CA . GLY A 1 115 ? -11.838 2.386 -5.601 1.00 55.47 115 GLY A CA 1
ATOM 916 C C . GLY A 1 115 ? -11.899 2.117 -7.113 1.00 55.47 115 GLY A C 1
ATOM 917 O O . GLY A 1 115 ? -11.577 1.015 -7.536 1.00 55.47 115 GLY A O 1
ATOM 918 N N . PRO A 1 116 ? -12.284 3.089 -7.952 1.00 47.59 116 PRO A N 1
ATOM 919 C CA . PRO A 1 116 ? -12.170 2.983 -9.407 1.00 47.59 116 PRO A CA 1
ATOM 920 C C . PRO A 1 116 ? -10.842 3.570 -9.916 1.00 47.59 116 PRO A C 1
ATOM 922 O O . PRO A 1 116 ? -10.327 4.536 -9.349 1.00 47.59 116 PRO A O 1
ATOM 925 N N . ASP A 1 117 ? -10.305 3.035 -11.014 1.00 48.59 117 ASP A N 1
ATOM 926 C CA . ASP A 1 117 ? -9.184 3.640 -11.748 1.00 48.59 117 ASP A CA 1
ATOM 927 C C . ASP A 1 117 ? -9.622 4.133 -13.133 1.00 48.59 117 ASP A C 1
ATOM 929 O O . ASP A 1 117 ? -10.336 3.444 -13.854 1.00 48.59 117 ASP A O 1
ATOM 933 N N . PHE A 1 118 ? -9.112 5.303 -13.524 1.00 38.53 118 PHE A N 1
ATOM 934 C CA . PHE A 1 118 ? -9.176 5.891 -14.864 1.00 38.53 118 PHE A CA 1
ATOM 935 C C . PHE A 1 118 ? -8.247 5.208 -15.911 1.00 38.53 118 PHE A C 1
ATOM 937 O O . PHE A 1 118 ? -8.322 5.532 -17.093 1.00 38.53 118 PHE A O 1
ATOM 944 N N . ARG A 1 119 ? -7.400 4.249 -15.503 1.00 40.62 119 ARG A N 1
ATOM 945 C CA . ARG A 1 119 ? -6.694 3.204 -16.282 1.00 40.62 119 ARG A CA 1
ATOM 946 C C . ARG A 1 119 ? -7.066 1.753 -15.843 1.00 40.62 119 ARG A C 1
ATOM 948 O O . ARG A 1 119 ? -6.411 0.812 -16.287 1.00 40.62 119 ARG A O 1
ATOM 955 N N . GLY A 1 120 ? -8.104 1.547 -15.013 1.00 37.09 120 GLY A N 1
ATOM 956 C CA . GLY A 1 120 ? -8.588 0.235 -14.517 1.00 37.09 120 GLY A CA 1
ATOM 957 C C . GLY A 1 120 ? -7.915 -0.476 -13.304 1.00 37.09 120 GLY A C 1
ATOM 958 O O . GLY A 1 120 ? -8.498 -1.413 -12.779 1.00 37.09 120 GLY A O 1
ATOM 959 N N . GLY A 1 121 ? -6.747 -0.082 -12.800 1.00 37.16 121 GLY A N 1
ATOM 960 C CA . GLY A 1 121 ? -6.126 -0.521 -11.543 1.00 37.16 121 GLY A CA 1
ATOM 961 C C . GLY A 1 121 ? -6.455 0.298 -10.281 1.00 37.16 121 GLY A C 1
ATOM 962 O O . GLY A 1 121 ? -5.781 1.271 -9.941 1.00 37.16 121 GLY A O 1
ATOM 963 N N . VAL A 1 122 ? -7.401 -0.207 -9.494 1.00 44.09 122 VAL A N 1
ATOM 964 C CA . VAL A 1 122 ? -7.409 -0.073 -8.034 1.00 44.09 122 VAL A CA 1
ATOM 965 C C . VAL A 1 122 ? -7.418 -1.482 -7.472 1.00 44.09 122 VAL A C 1
ATOM 967 O O . VAL A 1 122 ? -8.257 -2.290 -7.849 1.00 44.09 122 VAL A O 1
ATOM 970 N N . TYR A 1 123 ? -6.505 -1.774 -6.555 1.00 48.66 123 TYR A N 1
ATOM 971 C CA . TYR A 1 123 ? -6.645 -2.942 -5.691 1.00 48.66 123 TYR A CA 1
ATOM 972 C C . TYR A 1 123 ? -6.641 -2.483 -4.243 1.00 48.66 123 TYR A C 1
ATOM 974 O O . TYR A 1 123 ? -5.855 -2.934 -3.422 1.00 48.66 123 TYR A O 1
ATOM 982 N N . LEU A 1 124 ? -7.537 -1.539 -3.957 1.00 50.50 124 LEU A N 1
ATOM 983 C CA . LEU A 1 124 ? -8.053 -1.382 -2.614 1.00 50.50 124 LEU A CA 1
ATOM 984 C C . LEU A 1 124 ? -8.829 -2.680 -2.363 1.00 50.50 124 LEU A C 1
ATOM 986 O O . LEU A 1 124 ? -9.913 -2.882 -2.897 1.00 50.50 124 LEU A O 1
ATOM 990 N N . LEU A 1 125 ? -8.181 -3.622 -1.698 1.00 52.81 125 LEU A N 1
ATOM 991 C CA . LEU A 1 125 ? -8.851 -4.678 -0.966 1.00 52.81 125 LEU A CA 1
ATOM 992 C C . LEU A 1 125 ? -8.606 -4.301 0.467 1.00 52.81 125 LEU A C 1
ATOM 994 O O . LEU A 1 125 ? -7.542 -4.591 0.998 1.00 52.81 125 LEU A O 1
ATOM 998 N N . GLY A 1 126 ? -9.547 -3.542 1.007 1.00 51.25 126 GLY A N 1
ATOM 999 C CA . GLY A 1 126 ? -9.798 -3.645 2.423 1.00 51.25 126 GLY A CA 1
ATOM 1000 C C . GLY A 1 126 ? -10.505 -4.962 2.681 1.00 51.25 126 GLY A C 1
ATOM 1001 O O . GLY A 1 126 ? -11.382 -5.336 1.908 1.00 51.25 126 GLY A O 1
ATOM 1002 N N . LEU A 1 127 ? -10.021 -5.682 3.674 1.00 56.88 127 LEU A N 1
ATOM 1003 C CA . LEU A 1 127 ? -10.590 -6.914 4.189 1.00 56.88 127 LEU A CA 1
ATOM 1004 C C . LEU A 1 127 ? -10.649 -6.702 5.700 1.00 56.88 127 LEU A C 1
ATOM 1006 O O . LEU A 1 127 ? -9.631 -6.273 6.258 1.00 56.88 127 LEU A O 1
ATOM 1010 N N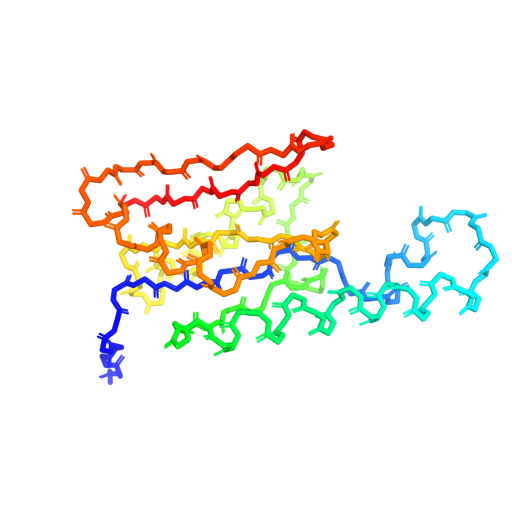 . SER A 1 128 ? -11.827 -6.928 6.274 1.00 51.81 128 SER A N 1
ATOM 1011 C CA . SER A 1 128 ? -12.105 -6.992 7.712 1.00 51.81 128 SER A CA 1
ATOM 1012 C C . SER A 1 128 ? -12.071 -8.429 8.232 1.00 51.81 128 SER A C 1
ATOM 1014 O O . SER A 1 128 ? -12.228 -9.372 7.415 1.00 51.81 128 SER A O 1
#

Sequence (128 aa):
MHRHDSNTAILIFARNPEDEVRSKQWKERFNYKLASGLWQHARKVAAQSGLPVILHTTAHQEGPTFGLRLQRALQLAFDQGYENVIAIGSDCPQLKSHHLRKAAAMLEYHDVVGGPDFRGGVYLLGLS

Radius of gyration: 14.67 Å; chains: 1; bounding box: 36×30×45 Å

Foldseek 3Di:
DDDDPALEEEEADEEDLVVQLVVDPDDRPVSSVVLVVLVVQVVVQRVVLVHHYHYDYPVNQDDDDPVNSVVVSVVVVVVVVRQWYFYDYSPCNPRHSVVVNVLSVVVVPDQADWDADPVGDDPGGIHD

Secondary structure (DSSP, 8-state):
----S-SEEEEEE---HHHHHHHS-S-HHHHHHHHHHHHHHHHHHHHTTTS-EEEE-GGG--SSSHHHHHHHHHHHHHHTT-SEEEEE-S--TT--HHHHHHHHHHHTT-S------TTS--------